Protein AF-A0A2W0BSL2-F1 (afdb_monomer)

Structure (mmCIF, N/CA/C/O backbone):
data_AF-A0A2W0BSL2-F1
#
_entry.id   AF-A0A2W0BSL2-F1
#
loop_
_atom_site.group_PDB
_atom_site.id
_atom_site.type_symbol
_atom_site.label_atom_id
_atom_site.label_alt_id
_atom_site.label_comp_id
_atom_site.label_asym_id
_atom_site.label_entity_id
_atom_site.label_seq_id
_atom_site.pdbx_PDB_ins_code
_atom_site.Cartn_x
_atom_site.Cartn_y
_atom_site.Cartn_z
_atom_site.occupancy
_atom_site.B_iso_or_equiv
_atom_site.auth_seq_id
_atom_site.auth_comp_id
_atom_site.auth_asym_id
_atom_site.auth_atom_id
_atom_site.pdbx_PDB_model_num
ATOM 1 N N . MET A 1 1 ? 33.751 5.541 -31.356 1.00 38.94 1 MET A N 1
ATOM 2 C CA . MET A 1 1 ? 33.040 6.784 -30.987 1.00 38.94 1 MET A CA 1
ATOM 3 C C . MET A 1 1 ? 31.557 6.510 -31.162 1.00 38.94 1 MET A C 1
ATOM 5 O O . MET A 1 1 ? 31.124 6.337 -32.291 1.00 38.94 1 MET A O 1
ATOM 9 N N . ILE A 1 2 ? 30.817 6.327 -30.067 1.00 48.94 2 ILE A N 1
ATOM 10 C CA . ILE A 1 2 ? 29.362 6.112 -30.107 1.00 48.94 2 ILE A CA 1
ATOM 11 C C . ILE A 1 2 ? 28.726 7.493 -30.286 1.00 48.94 2 ILE A C 1
ATOM 13 O O . ILE A 1 2 ? 28.966 8.384 -29.474 1.00 48.94 2 ILE A O 1
ATOM 17 N N . SER A 1 3 ? 27.992 7.695 -31.380 1.00 45.09 3 SER A N 1
ATOM 18 C CA . SER A 1 3 ? 27.318 8.959 -31.683 1.00 45.09 3 SER A CA 1
ATOM 19 C C . SER A 1 3 ? 26.314 9.316 -30.583 1.00 45.09 3 SER A C 1
ATOM 21 O O . SER A 1 3 ? 25.422 8.528 -30.271 1.00 45.09 3 SER A O 1
ATOM 23 N N . ALA A 1 4 ? 26.432 10.527 -30.034 1.00 58.84 4 ALA A N 1
ATOM 24 C CA . ALA A 1 4 ? 25.636 11.056 -28.920 1.00 58.84 4 ALA A CA 1
ATOM 25 C C . ALA A 1 4 ? 24.140 11.314 -29.234 1.00 58.84 4 ALA A C 1
ATOM 27 O O . ALA A 1 4 ? 23.460 11.961 -28.449 1.00 58.84 4 ALA A O 1
ATOM 28 N N . ASN A 1 5 ? 23.624 10.800 -30.359 1.00 55.09 5 ASN A N 1
ATOM 29 C CA . ASN A 1 5 ? 22.270 11.053 -30.871 1.00 55.09 5 ASN A CA 1
ATOM 30 C C . ASN A 1 5 ? 21.460 9.776 -31.166 1.00 55.09 5 ASN A C 1
ATOM 32 O O . ASN A 1 5 ? 20.438 9.842 -31.850 1.00 55.09 5 ASN A O 1
ATOM 36 N N . THR A 1 6 ? 21.875 8.605 -30.673 1.00 54.50 6 THR A N 1
ATOM 37 C CA . THR A 1 6 ? 21.014 7.416 -30.751 1.00 54.50 6 THR A CA 1
ATOM 38 C C . THR A 1 6 ? 19.887 7.596 -29.738 1.00 54.50 6 THR A C 1
ATOM 40 O O . THR A 1 6 ? 20.088 7.370 -28.546 1.00 54.50 6 THR A O 1
ATOM 43 N N . ALA A 1 7 ? 18.722 8.069 -30.190 1.00 52.00 7 ALA A N 1
ATOM 44 C CA . ALA A 1 7 ? 17.520 8.071 -29.371 1.00 52.00 7 ALA A CA 1
ATOM 45 C C . ALA A 1 7 ? 17.332 6.651 -28.827 1.00 52.00 7 ALA A C 1
ATOM 47 O O . ALA A 1 7 ? 17.185 5.702 -29.597 1.00 52.00 7 ALA A O 1
ATOM 48 N N . LEU A 1 8 ? 17.404 6.497 -27.505 1.00 51.41 8 LEU A N 1
ATOM 49 C CA . LEU A 1 8 ? 17.066 5.254 -26.827 1.00 51.41 8 LEU A CA 1
ATOM 50 C C . LEU A 1 8 ? 15.561 5.049 -27.026 1.00 51.41 8 LEU A C 1
ATOM 52 O O . LEU A 1 8 ? 14.756 5.495 -26.212 1.00 51.41 8 LEU A O 1
ATOM 56 N N . THR A 1 9 ? 15.161 4.458 -28.152 1.00 49.94 9 THR A N 1
ATOM 57 C CA . THR A 1 9 ? 13.770 4.088 -28.413 1.00 49.94 9 THR A CA 1
ATOM 58 C C . THR A 1 9 ? 13.408 2.943 -27.478 1.00 49.94 9 THR A C 1
ATOM 60 O O . THR A 1 9 ? 13.556 1.773 -27.825 1.00 49.94 9 THR A O 1
ATOM 63 N N . GLY A 1 10 ? 12.985 3.290 -26.262 1.00 57.34 10 GLY A N 1
ATOM 64 C CA . GLY A 1 10 ? 12.350 2.362 -25.340 1.00 57.34 10 GLY A CA 1
ATOM 65 C C . GLY A 1 10 ? 11.053 1.872 -25.971 1.00 57.34 10 GLY A C 1
ATOM 66 O O . GLY A 1 10 ? 10.141 2.659 -26.220 1.00 57.34 10 GLY A O 1
ATOM 67 N N . SER A 1 11 ? 10.992 0.582 -26.282 1.00 60.03 11 SER A N 1
ATOM 68 C CA . SER A 1 11 ? 9.757 -0.081 -26.690 1.00 60.03 11 SER A CA 1
ATOM 69 C C . SER A 1 11 ? 9.062 -0.604 -25.437 1.00 60.03 11 SER A C 1
ATOM 71 O O . SER A 1 11 ? 9.691 -1.237 -24.590 1.00 60.03 11 SER A O 1
ATOM 73 N N . TYR A 1 12 ? 7.771 -0.300 -25.309 1.00 61.47 12 TYR A N 1
ATOM 74 C CA . TYR A 1 12 ? 6.919 -0.889 -24.284 1.00 61.47 12 TYR A CA 1
ATOM 75 C C . TYR A 1 12 ? 6.277 -2.143 -24.858 1.00 61.47 12 TYR A C 1
ATOM 77 O O . TYR A 1 12 ? 5.487 -2.072 -25.801 1.00 61.47 12 TYR A O 1
ATOM 85 N N . GLU A 1 13 ? 6.588 -3.291 -24.272 1.00 70.19 13 GLU A N 1
ATOM 86 C CA . GLU A 1 13 ? 5.863 -4.522 -24.558 1.00 70.19 13 GLU A CA 1
ATOM 87 C C . GLU A 1 13 ? 4.496 -4.445 -23.868 1.00 70.19 13 GLU A C 1
ATOM 89 O O . GLU A 1 13 ? 4.379 -4.620 -22.653 1.00 70.19 13 GLU A O 1
ATOM 94 N N . LEU A 1 14 ? 3.443 -4.170 -24.645 1.00 73.44 14 LEU A N 1
ATOM 95 C CA . LEU A 1 14 ? 2.065 -4.034 -24.148 1.00 73.44 14 LEU A CA 1
ATOM 96 C C . LEU A 1 14 ? 1.600 -5.255 -23.332 1.00 73.44 14 LEU A C 1
ATOM 98 O O . LEU A 1 14 ? 0.732 -5.122 -22.471 1.00 73.44 14 LEU A O 1
ATOM 102 N N . GLY A 1 15 ? 2.191 -6.432 -23.569 1.00 75.88 15 GLY A N 1
ATOM 103 C CA . GLY A 1 15 ? 1.919 -7.650 -22.805 1.00 75.88 15 GLY A CA 1
ATOM 104 C C . GLY A 1 15 ? 2.332 -7.572 -21.330 1.00 75.88 15 GLY A C 1
ATOM 105 O O . GLY A 1 15 ? 1.587 -8.048 -20.476 1.00 75.88 15 GLY A O 1
ATOM 106 N N . GLU A 1 16 ? 3.466 -6.939 -21.012 1.00 69.94 16 GLU A N 1
ATOM 107 C CA . GLU A 1 16 ? 3.901 -6.748 -19.617 1.00 69.94 16 GLU A CA 1
ATOM 108 C C . GLU A 1 16 ? 3.033 -5.706 -18.906 1.00 69.94 16 GLU A C 1
ATOM 110 O O . GLU A 1 16 ? 2.642 -5.883 -17.755 1.00 69.94 16 GLU A O 1
ATOM 115 N N . VAL A 1 17 ? 2.641 -4.652 -19.628 1.00 74.94 17 VAL A N 1
ATOM 116 C CA . VAL A 1 17 ? 1.720 -3.632 -19.109 1.00 74.94 17 VAL A CA 1
ATOM 117 C C . VAL A 1 17 ? 0.347 -4.239 -18.802 1.00 74.94 17 VAL A C 1
ATOM 119 O O . VAL A 1 17 ? -0.248 -3.946 -17.770 1.00 74.94 17 VAL A O 1
ATOM 122 N N . ALA A 1 18 ? -0.164 -5.120 -19.665 1.00 78.44 18 ALA A N 1
ATOM 123 C CA . ALA A 1 18 ? -1.446 -5.780 -19.436 1.00 78.44 18 ALA A CA 1
ATOM 124 C C . ALA A 1 18 ? -1.431 -6.682 -18.187 1.00 78.44 18 ALA A C 1
ATOM 126 O O . ALA A 1 18 ? -2.413 -6.705 -17.441 1.00 78.44 18 ALA A O 1
ATOM 127 N N . ARG A 1 19 ? -0.322 -7.397 -17.933 1.00 78.00 19 ARG A N 1
ATOM 128 C CA . ARG A 1 19 ? -0.146 -8.208 -16.716 1.00 78.00 19 ARG A CA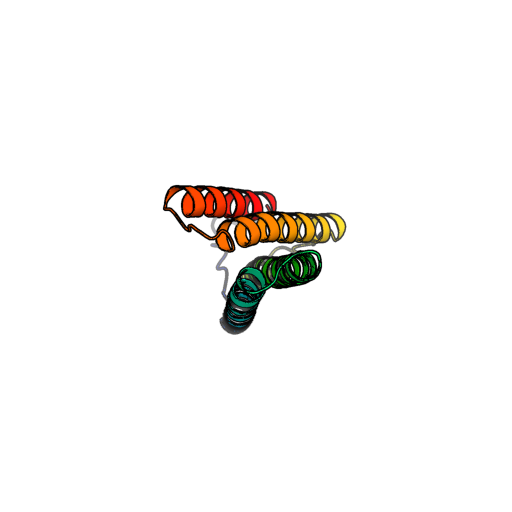 1
ATOM 129 C C . ARG A 1 19 ? -0.154 -7.350 -15.454 1.00 78.00 19 ARG A C 1
ATOM 131 O O . ARG A 1 19 ? -0.921 -7.657 -14.539 1.00 78.00 19 ARG A O 1
ATOM 138 N N . SER A 1 20 ? 0.583 -6.240 -15.449 1.00 79.50 20 SER A N 1
ATOM 139 C CA . SER A 1 20 ? 0.647 -5.356 -14.281 1.00 79.50 20 SER A CA 1
ATOM 140 C C . SER A 1 20 ? -0.707 -4.710 -13.972 1.00 79.50 20 SER A C 1
ATOM 142 O O . SER A 1 20 ? -1.105 -4.630 -12.808 1.00 79.50 20 SER A O 1
ATOM 144 N N . VAL A 1 21 ? -1.477 -4.339 -15.003 1.00 79.31 21 VAL A N 1
ATOM 145 C CA . VAL A 1 21 ? -2.853 -3.839 -14.850 1.00 79.31 21 VAL A CA 1
ATOM 146 C C . VAL A 1 21 ? -3.759 -4.902 -14.230 1.00 79.31 21 VAL A C 1
ATOM 148 O O . VAL A 1 21 ? -4.537 -4.598 -13.325 1.00 79.31 21 VAL A O 1
ATOM 151 N N . LEU A 1 22 ? -3.653 -6.157 -14.669 1.00 83.12 22 LEU A N 1
ATOM 152 C CA . LEU A 1 22 ? -4.473 -7.247 -14.140 1.00 83.12 22 LEU A CA 1
ATOM 153 C C . LEU A 1 22 ? -4.146 -7.527 -12.666 1.00 83.12 22 LEU A C 1
ATOM 155 O O . LEU A 1 22 ? -5.059 -7.651 -11.846 1.00 83.12 22 LEU A O 1
ATOM 159 N N . ILE A 1 23 ? -2.860 -7.532 -12.306 1.00 81.00 23 ILE A N 1
ATOM 160 C CA . ILE A 1 23 ? -2.405 -7.645 -10.913 1.00 81.00 23 ILE A CA 1
ATOM 161 C C . ILE A 1 23 ? -2.921 -6.469 -10.079 1.00 81.00 23 ILE A C 1
ATOM 163 O O . ILE A 1 23 ? -3.439 -6.684 -8.983 1.00 81.00 23 ILE A O 1
ATOM 167 N N . ALA A 1 24 ? -2.850 -5.241 -10.597 1.00 79.38 24 ALA A N 1
ATOM 168 C CA . ALA A 1 24 ? -3.336 -4.052 -9.903 1.00 79.38 24 ALA A CA 1
ATOM 169 C C . ALA A 1 24 ? -4.846 -4.115 -9.624 1.00 79.38 24 ALA A C 1
ATOM 171 O O . ALA A 1 24 ? -5.281 -3.756 -8.527 1.00 79.38 24 ALA A O 1
ATOM 172 N N . ILE A 1 25 ? -5.645 -4.610 -10.575 1.00 82.69 25 ILE A N 1
ATOM 173 C CA . ILE A 1 25 ? -7.091 -4.804 -10.398 1.00 82.69 25 ILE A CA 1
ATOM 174 C C . ILE A 1 25 ? -7.359 -5.826 -9.290 1.00 82.69 25 ILE A C 1
ATOM 176 O O . ILE A 1 25 ? -8.136 -5.548 -8.375 1.00 82.69 25 ILE A O 1
ATOM 180 N N . VAL A 1 26 ? -6.697 -6.986 -9.337 1.00 82.69 26 VAL A N 1
ATOM 181 C CA . VAL A 1 26 ? -6.875 -8.052 -8.337 1.00 82.69 26 VAL A CA 1
ATOM 182 C C . VAL A 1 26 ? -6.440 -7.580 -6.949 1.00 82.69 26 VAL A C 1
ATOM 184 O O . VAL A 1 26 ? -7.166 -7.783 -5.976 1.00 82.69 26 VAL A O 1
ATOM 187 N N . ALA A 1 27 ? -5.298 -6.899 -6.852 1.00 79.19 27 ALA A N 1
ATOM 188 C CA . ALA A 1 27 ? -4.798 -6.345 -5.599 1.00 79.19 27 ALA A CA 1
ATOM 189 C C . ALA A 1 27 ? -5.737 -5.272 -5.028 1.00 79.19 27 ALA A C 1
ATOM 191 O O . ALA A 1 27 ? -6.037 -5.296 -3.835 1.00 79.19 27 ALA A O 1
ATOM 192 N N . SER A 1 28 ? -6.252 -4.372 -5.872 1.00 80.31 28 SER A N 1
ATOM 193 C CA . SER A 1 28 ? -7.203 -3.333 -5.454 1.00 80.31 28 SER A CA 1
ATOM 194 C C . SER A 1 28 ? -8.519 -3.939 -4.972 1.00 80.31 28 SER A C 1
ATOM 196 O O . SER A 1 28 ? -9.048 -3.528 -3.940 1.00 80.31 28 SER A O 1
ATOM 198 N N . TYR A 1 29 ? -9.027 -4.954 -5.677 1.00 81.50 29 TYR A N 1
ATOM 199 C CA . TYR A 1 29 ? -10.223 -5.682 -5.265 1.00 81.50 29 TYR A CA 1
ATOM 200 C C . TYR A 1 29 ? -10.020 -6.371 -3.912 1.00 81.50 29 TYR A C 1
ATOM 202 O O . TYR A 1 29 ? -10.835 -6.197 -3.006 1.00 81.50 29 TYR A O 1
ATOM 210 N N . ALA A 1 30 ? -8.905 -7.090 -3.744 1.00 77.62 30 ALA A N 1
ATOM 211 C CA . ALA A 1 30 ? -8.564 -7.740 -2.484 1.00 77.62 30 ALA A CA 1
ATOM 212 C C . ALA A 1 30 ? -8.456 -6.723 -1.338 1.00 77.62 30 ALA A C 1
ATOM 214 O O . ALA A 1 30 ? -9.035 -6.934 -0.276 1.00 77.62 30 ALA A O 1
ATOM 215 N N . ALA A 1 31 ? -7.777 -5.592 -1.556 1.00 75.88 31 ALA A N 1
ATOM 216 C CA . ALA A 1 31 ? -7.630 -4.537 -0.556 1.00 75.88 31 ALA A CA 1
ATOM 217 C C . ALA A 1 31 ? -8.982 -3.932 -0.133 1.00 75.88 31 ALA A C 1
ATOM 219 O O . ALA A 1 31 ? -9.219 -3.724 1.061 1.00 75.88 31 ALA A O 1
ATOM 220 N N . LEU A 1 32 ? -9.888 -3.686 -1.084 1.00 77.81 32 LEU A N 1
ATOM 221 C CA . LEU A 1 32 ? -11.230 -3.168 -0.801 1.00 77.81 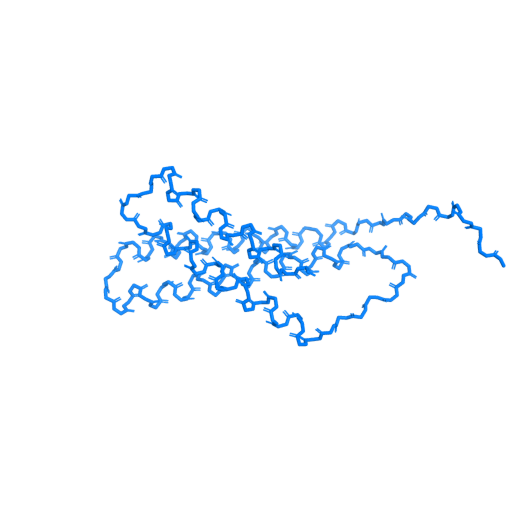32 LEU A CA 1
ATOM 222 C C . LEU A 1 32 ? -12.101 -4.191 -0.053 1.00 77.81 32 LEU A C 1
ATOM 224 O O . LEU A 1 32 ? -12.733 -3.823 0.940 1.00 77.81 32 LEU A O 1
ATOM 228 N N . ASP A 1 33 ? -12.088 -5.467 -0.457 1.00 79.69 33 ASP A N 1
ATOM 229 C CA . ASP A 1 33 ? -12.804 -6.546 0.249 1.00 79.69 33 ASP A CA 1
ATOM 230 C C . ASP A 1 33 ? -12.300 -6.692 1.693 1.00 79.69 33 ASP A C 1
ATOM 232 O O . ASP A 1 33 ? -13.076 -6.702 2.653 1.00 79.69 33 ASP A O 1
ATOM 236 N N . LEU A 1 34 ? -10.977 -6.705 1.867 1.00 76.81 34 LEU A N 1
ATOM 237 C CA . LEU A 1 34 ? -10.325 -6.764 3.172 1.00 76.81 34 LEU A CA 1
ATOM 238 C C . LEU A 1 34 ? -10.665 -5.549 4.038 1.00 76.81 34 LEU A C 1
ATOM 240 O O . LEU A 1 34 ? -10.947 -5.719 5.222 1.00 76.81 34 LEU A O 1
ATOM 244 N N . THR A 1 35 ? -10.726 -4.343 3.469 1.00 76.00 35 THR A N 1
ATOM 245 C CA . THR A 1 35 ? -11.151 -3.133 4.196 1.00 76.00 35 THR A CA 1
ATOM 246 C C . THR A 1 35 ? -12.570 -3.282 4.748 1.00 76.00 35 THR A C 1
ATOM 248 O O . THR A 1 35 ? -12.815 -2.947 5.909 1.00 76.00 35 THR A O 1
ATOM 251 N N . GLY A 1 36 ? -13.496 -3.838 3.960 1.00 75.50 36 GLY A N 1
ATOM 252 C CA . GLY A 1 36 ? -14.862 -4.133 4.404 1.00 75.50 36 GLY A CA 1
ATOM 253 C C . GLY A 1 36 ? -14.912 -5.143 5.557 1.00 75.50 36 GLY A C 1
ATOM 254 O O . GLY A 1 36 ? -15.672 -4.980 6.511 1.00 75.50 36 GLY A O 1
ATOM 255 N N . ARG A 1 37 ? -14.043 -6.159 5.535 1.00 78.50 37 ARG A N 1
ATOM 256 C CA . ARG A 1 37 ? -13.933 -7.138 6.633 1.00 78.50 37 ARG A CA 1
ATOM 257 C C . ARG A 1 37 ? -13.290 -6.547 7.887 1.00 78.50 37 ARG A C 1
ATOM 259 O O . ARG A 1 37 ? -13.702 -6.875 8.999 1.00 78.50 37 ARG A O 1
ATOM 266 N N . VAL A 1 38 ? -12.314 -5.652 7.730 1.00 80.19 38 VAL A N 1
ATOM 267 C CA . VAL A 1 38 ? -11.671 -4.934 8.842 1.00 80.19 38 VAL A CA 1
ATOM 268 C C . VAL A 1 38 ? -12.668 -4.039 9.575 1.00 80.19 38 VAL A C 1
ATOM 270 O O . VAL A 1 38 ? -12.624 -3.973 10.803 1.00 80.19 38 VAL A O 1
ATOM 273 N N . THR A 1 39 ? -13.552 -3.341 8.858 1.00 77.38 39 THR A N 1
ATOM 274 C CA . THR A 1 39 ? -14.538 -2.441 9.480 1.00 77.38 39 THR A CA 1
ATOM 275 C C . THR A 1 39 ? -15.639 -3.201 10.223 1.00 77.38 39 THR A C 1
ATOM 277 O O . THR A 1 39 ? -16.139 -2.700 11.232 1.00 77.38 39 THR A O 1
ATOM 280 N N . ALA A 1 40 ? -15.972 -4.418 9.778 1.00 79.50 40 ALA A N 1
ATOM 281 C CA . ALA A 1 40 ? -16.942 -5.301 10.427 1.00 79.50 40 ALA A CA 1
ATOM 282 C C . ALA A 1 40 ? -16.371 -6.088 11.627 1.00 79.50 40 ALA A C 1
ATOM 284 O O . ALA A 1 40 ? -17.121 -6.485 12.520 1.00 79.50 40 ALA A O 1
ATOM 285 N N . ALA A 1 41 ? -15.057 -6.325 11.670 1.00 82.81 41 ALA A N 1
ATOM 286 C CA . ALA A 1 41 ? -14.403 -7.104 12.720 1.00 82.81 41 ALA A CA 1
ATOM 287 C C . ALA A 1 41 ? -13.965 -6.257 13.931 1.00 82.81 41 ALA A C 1
ATOM 289 O O . AL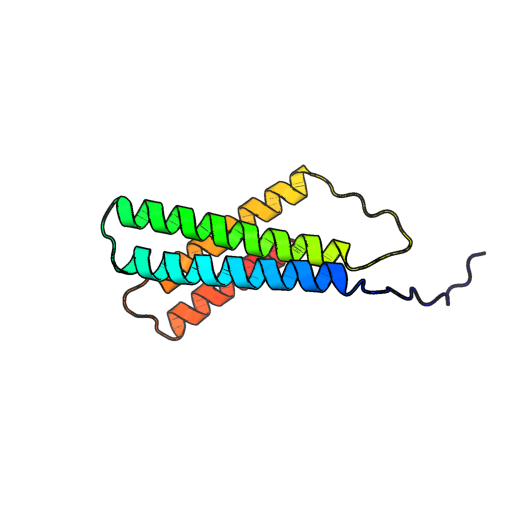A A 1 41 ? -13.649 -5.072 13.829 1.00 82.81 41 ALA A O 1
ATOM 290 N N . SER A 1 42 ? -13.858 -6.893 15.101 1.00 79.88 42 SER A N 1
ATOM 291 C CA . SER A 1 42 ? -13.349 -6.282 16.335 1.00 79.88 42 SER A CA 1
ATOM 292 C C . SER A 1 42 ? -12.193 -7.092 16.945 1.00 79.88 42 SER A C 1
ATOM 294 O O . SER A 1 42 ? -11.985 -8.268 16.635 1.00 79.88 42 SER A O 1
ATOM 296 N N . GLY A 1 43 ? -11.376 -6.443 17.783 1.00 84.00 43 GLY A N 1
ATOM 297 C CA . GLY A 1 43 ? -10.281 -7.091 18.515 1.00 84.00 43 GLY A CA 1
ATOM 298 C C . GLY A 1 43 ? -9.190 -7.708 17.624 1.00 84.00 43 GLY A C 1
ATOM 299 O O . GLY A 1 43 ? -8.721 -7.090 16.670 1.00 84.00 43 GLY A O 1
ATOM 300 N N . ARG A 1 44 ? -8.764 -8.938 17.949 1.00 83.00 44 ARG A N 1
ATOM 301 C CA . ARG A 1 44 ? -7.654 -9.644 17.268 1.00 83.00 44 ARG A CA 1
ATOM 302 C C . ARG A 1 44 ? -7.977 -10.010 15.817 1.00 83.00 44 ARG A C 1
ATOM 304 O O . ARG A 1 44 ? -7.077 -10.029 14.985 1.00 83.00 44 ARG A O 1
ATOM 311 N N . VAL A 1 45 ? -9.251 -10.248 15.506 1.00 83.75 45 VAL A N 1
ATOM 312 C CA . VAL A 1 45 ? -9.709 -10.576 14.145 1.00 83.75 45 VAL A CA 1
ATOM 313 C C . VAL A 1 45 ? -9.569 -9.362 13.228 1.00 83.75 45 VAL A C 1
ATOM 315 O O . VAL A 1 45 ? -9.110 -9.497 12.098 1.00 83.75 45 VAL A O 1
ATOM 318 N N . ARG A 1 46 ? -9.856 -8.156 13.738 1.00 82.00 46 ARG A N 1
ATOM 319 C CA . ARG A 1 46 ? -9.600 -6.901 13.014 1.00 82.00 46 ARG A CA 1
ATOM 320 C C . ARG A 1 46 ? -8.123 -6.747 12.657 1.00 82.00 46 ARG A C 1
ATOM 322 O O . ARG A 1 46 ? -7.807 -6.360 11.538 1.00 82.00 46 ARG A O 1
ATOM 329 N N . LEU A 1 47 ? -7.231 -7.066 13.598 1.00 82.50 47 LEU A N 1
ATOM 330 C CA . LEU A 1 47 ? -5.789 -6.985 13.370 1.00 82.50 47 LEU A CA 1
ATOM 331 C C . LEU A 1 47 ? -5.325 -8.003 12.319 1.00 82.50 47 LEU A C 1
ATOM 333 O O . LEU A 1 47 ? -4.539 -7.651 11.450 1.00 82.50 47 LEU A O 1
ATOM 337 N N . ALA A 1 48 ? -5.856 -9.229 12.346 1.00 85.44 48 ALA A N 1
ATOM 338 C CA . ALA A 1 48 ? -5.547 -10.246 11.341 1.00 85.44 48 ALA A CA 1
ATOM 339 C C . ALA A 1 48 ? -5.978 -9.818 9.927 1.00 85.44 48 ALA A C 1
ATOM 341 O O . ALA A 1 48 ? -5.194 -9.938 8.987 1.00 85.44 48 ALA A O 1
ATOM 342 N N . TRP A 1 49 ? -7.184 -9.258 9.779 1.00 84.31 49 TRP A N 1
ATOM 343 C CA . TRP A 1 49 ? -7.653 -8.733 8.493 1.00 84.31 49 TRP A CA 1
ATOM 344 C C . TRP A 1 49 ? -6.847 -7.517 8.023 1.00 84.31 49 TRP A C 1
ATOM 346 O O . TRP A 1 49 ? -6.549 -7.415 6.836 1.00 84.31 49 TRP A O 1
ATOM 356 N N . LEU A 1 50 ? -6.439 -6.631 8.942 1.00 84.62 50 LEU A N 1
ATOM 357 C CA . LEU A 1 50 ? -5.565 -5.497 8.626 1.00 84.62 50 LEU A CA 1
ATOM 358 C C . LEU A 1 50 ? -4.209 -5.967 8.108 1.00 84.62 50 LEU A C 1
ATOM 360 O O . LEU A 1 50 ? -3.769 -5.501 7.062 1.00 84.62 50 LEU A O 1
ATOM 364 N N . SER A 1 51 ? -3.569 -6.906 8.805 1.00 84.38 51 SER A N 1
ATOM 365 C CA . SER A 1 51 ? -2.282 -7.459 8.382 1.00 84.38 51 SER A CA 1
ATOM 366 C C . SER A 1 51 ? -2.395 -8.166 7.032 1.00 84.38 51 SER A C 1
ATOM 368 O O . SER A 1 51 ? -1.571 -7.932 6.154 1.00 84.38 51 SER A O 1
ATOM 370 N N . GLY A 1 52 ? -3.440 -8.977 6.831 1.00 84.75 52 GLY A N 1
ATOM 371 C CA . GLY A 1 52 ? -3.688 -9.645 5.551 1.00 84.75 52 GLY A CA 1
ATOM 372 C C . GLY A 1 52 ? -3.894 -8.658 4.399 1.00 84.75 52 GLY A C 1
ATOM 373 O O . GLY A 1 52 ? -3.306 -8.828 3.334 1.00 84.75 52 GLY A O 1
ATOM 374 N N . GLY A 1 53 ? -4.666 -7.592 4.626 1.00 85.00 53 GLY A N 1
ATOM 375 C CA . GLY A 1 53 ? -4.920 -6.567 3.614 1.00 85.00 53 GLY A CA 1
ATOM 376 C C . GLY A 1 53 ? -3.693 -5.715 3.306 1.00 85.00 53 GLY A C 1
ATOM 377 O O . GLY A 1 53 ? -3.427 -5.431 2.141 1.00 85.00 53 GLY A O 1
ATOM 378 N N . ALA A 1 54 ? -2.904 -5.367 4.325 1.00 87.00 54 ALA A N 1
ATOM 379 C CA . ALA A 1 54 ? -1.650 -4.638 4.164 1.00 87.00 54 ALA A CA 1
ATOM 380 C C . ALA A 1 54 ? -0.634 -5.426 3.329 1.00 87.00 54 ALA A C 1
ATOM 382 O O . ALA A 1 54 ? 0.003 -4.863 2.442 1.00 87.00 54 ALA A O 1
ATOM 383 N N . ILE A 1 55 ? -0.513 -6.733 3.585 1.00 87.00 55 ILE A N 1
ATOM 384 C CA . ILE A 1 55 ? 0.375 -7.625 2.833 1.00 87.00 55 ILE A CA 1
ATOM 385 C C . ILE A 1 55 ? -0.104 -7.755 1.386 1.00 87.00 55 ILE A C 1
ATOM 387 O O . ILE A 1 55 ? 0.690 -7.558 0.471 1.00 87.00 55 ILE A O 1
ATOM 391 N N . ALA A 1 56 ? -1.392 -8.036 1.163 1.00 85.50 56 ALA A N 1
ATOM 392 C CA . ALA A 1 56 ? -1.943 -8.180 -0.185 1.00 85.50 56 ALA A CA 1
ATOM 393 C C . ALA A 1 56 ? -1.771 -6.900 -1.021 1.00 85.50 56 ALA A C 1
ATOM 395 O O . ALA A 1 56 ? -1.315 -6.957 -2.162 1.00 85.50 56 ALA A O 1
ATOM 396 N N . MET A 1 57 ? -2.079 -5.740 -0.433 1.00 85.50 57 MET A N 1
ATOM 397 C CA . MET A 1 57 ? -1.932 -4.446 -1.098 1.00 85.50 57 MET A CA 1
ATOM 398 C C . MET A 1 57 ? -0.458 -4.096 -1.345 1.00 85.50 57 MET A C 1
ATOM 400 O O . MET A 1 57 ? -0.111 -3.684 -2.449 1.00 85.50 57 MET A O 1
ATOM 404 N N . GLY A 1 58 ? 0.421 -4.337 -0.367 1.00 85.31 58 GLY A N 1
ATOM 405 C CA . GLY A 1 58 ? 1.859 -4.102 -0.503 1.00 85.31 58 GLY A CA 1
ATOM 406 C C . GLY A 1 58 ? 2.504 -4.969 -1.583 1.00 85.31 58 GLY A C 1
ATOM 407 O O . GLY A 1 58 ? 3.279 -4.455 -2.385 1.00 85.31 58 GLY A O 1
ATOM 408 N N . ILE A 1 59 ? 2.134 -6.253 -1.665 1.00 86.38 59 ILE A N 1
ATOM 409 C CA . ILE A 1 59 ? 2.575 -7.156 -2.740 1.00 86.38 59 ILE A CA 1
ATOM 410 C C . ILE A 1 59 ? 2.080 -6.657 -4.100 1.00 86.38 59 ILE A C 1
ATOM 412 O O . ILE A 1 59 ? 2.848 -6.667 -5.054 1.00 86.38 59 ILE A O 1
ATOM 416 N N . GLY A 1 60 ? 0.831 -6.190 -4.199 1.00 84.25 60 GLY A N 1
ATOM 417 C CA . GLY A 1 60 ? 0.282 -5.647 -5.443 1.00 84.25 60 GLY A CA 1
ATOM 418 C C . GLY A 1 60 ? 1.008 -4.392 -5.933 1.00 84.25 60 GLY A C 1
ATOM 419 O O . GLY A 1 60 ? 1.366 -4.316 -7.106 1.00 84.25 60 GLY A O 1
ATOM 420 N N . ILE A 1 61 ? 1.269 -3.430 -5.037 1.00 85.00 61 ILE A N 1
ATOM 421 C CA . ILE A 1 61 ? 2.035 -2.210 -5.352 1.00 85.00 61 ILE A CA 1
ATOM 422 C C . ILE A 1 61 ? 3.459 -2.576 -5.772 1.00 85.00 61 ILE A C 1
ATOM 424 O O . ILE A 1 61 ? 3.950 -2.081 -6.783 1.00 85.00 61 ILE A O 1
ATOM 428 N N . TRP A 1 62 ? 4.104 -3.474 -5.024 1.00 87.62 62 TRP A N 1
ATOM 429 C CA . TRP A 1 62 ? 5.445 -3.955 -5.333 1.00 87.62 62 TRP A CA 1
ATOM 430 C C . TRP A 1 62 ? 5.505 -4.646 -6.701 1.00 87.62 62 TRP A C 1
ATOM 432 O O . TRP A 1 62 ? 6.319 -4.266 -7.538 1.00 87.62 62 TRP A O 1
ATOM 442 N N . ALA A 1 63 ? 4.598 -5.585 -6.978 1.00 81.38 63 ALA A N 1
ATOM 443 C CA . ALA A 1 63 ? 4.534 -6.283 -8.258 1.00 81.38 63 ALA A CA 1
ATOM 444 C C . ALA A 1 63 ? 4.297 -5.314 -9.426 1.00 81.38 63 ALA A C 1
ATOM 446 O O . ALA A 1 63 ? 5.044 -5.351 -10.398 1.00 81.38 63 ALA A O 1
ATOM 447 N N . MET A 1 64 ? 3.335 -4.390 -9.305 1.00 83.75 64 MET A N 1
ATOM 448 C CA . MET A 1 64 ? 3.077 -3.364 -10.324 1.00 83.75 64 MET A CA 1
ATOM 449 C C . MET A 1 64 ? 4.320 -2.504 -10.594 1.00 83.75 64 MET A C 1
ATOM 451 O O . MET A 1 64 ? 4.636 -2.217 -11.747 1.00 83.75 64 MET A O 1
ATOM 455 N N . HIS A 1 65 ? 5.032 -2.102 -9.541 1.00 81.25 65 HIS A N 1
ATOM 456 C CA . HIS A 1 65 ? 6.211 -1.252 -9.650 1.00 81.25 65 HIS A CA 1
ATOM 457 C C . HIS A 1 65 ? 7.369 -1.956 -10.369 1.00 81.25 65 HIS A C 1
ATOM 459 O O . HIS A 1 65 ? 7.953 -1.400 -11.299 1.00 81.25 65 HIS A O 1
ATOM 465 N N . PHE A 1 66 ? 7.681 -3.196 -9.980 1.00 76.56 66 PHE A N 1
ATOM 466 C CA . PHE A 1 66 ? 8.766 -3.961 -10.596 1.00 76.56 66 PHE A CA 1
ATOM 467 C C . PHE A 1 66 ? 8.409 -4.451 -12.001 1.00 76.56 66 PHE A C 1
ATOM 469 O O . PHE A 1 66 ? 9.229 -4.298 -12.902 1.00 76.56 66 PHE A O 1
ATOM 476 N N . GLU A 1 67 ? 7.194 -4.953 -12.238 1.00 75.25 67 GLU A N 1
ATOM 477 C CA . GLU A 1 67 ? 6.751 -5.303 -13.596 1.00 75.25 67 GLU A CA 1
ATOM 478 C C . GLU A 1 67 ? 6.737 -4.080 -14.521 1.00 75.25 67 GLU A C 1
ATOM 480 O O . GLU A 1 67 ? 7.146 -4.177 -15.677 1.00 75.25 67 GLU A O 1
ATOM 485 N N . GLY A 1 68 ? 6.353 -2.905 -14.009 1.00 70.62 68 GLY A N 1
ATOM 486 C CA . GLY A 1 68 ? 6.433 -1.643 -14.743 1.00 70.62 68 GLY A CA 1
ATOM 487 C C . GLY A 1 68 ? 7.866 -1.267 -15.132 1.00 70.62 68 GLY A C 1
ATOM 488 O O . GLY A 1 68 ? 8.097 -0.832 -16.260 1.00 70.62 68 GLY A O 1
ATOM 489 N N . MET A 1 69 ? 8.841 -1.494 -14.244 1.00 73.94 69 MET A N 1
ATOM 490 C CA . MET A 1 69 ? 10.259 -1.300 -14.568 1.00 73.94 69 MET A CA 1
ATOM 491 C C . MET A 1 69 ? 10.779 -2.324 -15.587 1.00 73.94 69 MET A C 1
ATOM 493 O O . MET A 1 69 ? 11.587 -1.959 -16.438 1.00 73.94 69 MET A O 1
ATOM 497 N N . LEU A 1 70 ? 10.303 -3.575 -15.547 1.00 69.81 70 LEU A N 1
ATOM 498 C CA . LEU A 1 70 ? 10.662 -4.607 -16.531 1.00 69.81 70 LEU A CA 1
ATOM 499 C C . LEU A 1 70 ? 10.054 -4.345 -17.918 1.00 69.81 70 LEU A C 1
ATOM 501 O O . LEU A 1 70 ? 10.638 -4.744 -18.927 1.00 69.81 70 LEU A O 1
ATOM 505 N N . ALA A 1 71 ? 8.901 -3.672 -17.985 1.00 62.53 71 ALA A N 1
ATOM 506 C CA . ALA A 1 71 ? 8.251 -3.318 -19.245 1.00 62.53 71 ALA A CA 1
ATOM 507 C C . ALA A 1 71 ? 9.073 -2.318 -20.082 1.00 62.53 71 ALA A C 1
ATOM 509 O O . ALA A 1 71 ? 8.902 -2.251 -21.301 1.00 62.53 71 ALA A O 1
ATOM 510 N N . LEU A 1 72 ? 9.977 -1.560 -19.449 1.00 61.78 72 LEU A N 1
ATOM 511 C CA . LEU A 1 72 ? 10.875 -0.630 -20.122 1.00 61.78 72 LEU A CA 1
ATOM 512 C C . LEU A 1 72 ? 12.147 -1.354 -20.587 1.00 61.78 72 LEU A C 1
ATOM 514 O O . LEU A 1 72 ? 13.082 -1.575 -19.816 1.00 61.78 72 LEU A O 1
ATOM 518 N N . ARG A 1 73 ? 12.229 -1.681 -21.881 1.00 59.75 73 ARG A N 1
ATOM 519 C CA . AR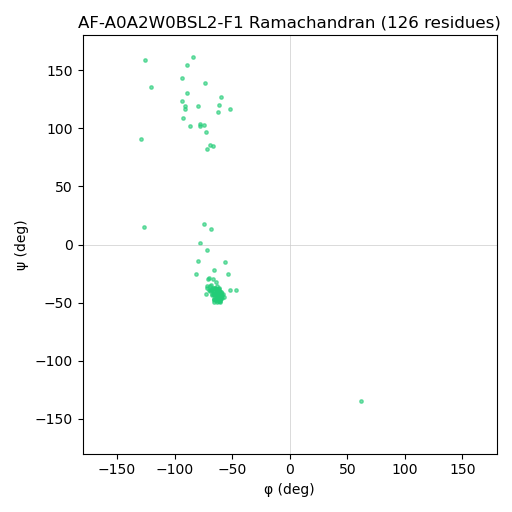G A 1 73 ? 13.458 -2.247 -22.454 1.00 59.75 73 ARG A CA 1
ATOM 520 C C . ARG A 1 73 ? 14.506 -1.163 -22.700 1.00 59.75 73 ARG A C 1
ATOM 522 O O . ARG A 1 73 ? 14.433 -0.417 -23.674 1.00 59.75 73 ARG A O 1
ATOM 529 N N . LEU A 1 74 ? 15.508 -1.114 -21.827 1.00 60.03 74 LEU A N 1
ATOM 530 C CA . LEU A 1 74 ? 16.731 -0.334 -22.014 1.00 60.03 74 LEU A CA 1
ATOM 531 C C . LEU A 1 74 ? 17.820 -1.220 -22.654 1.00 60.03 74 LEU A C 1
ATOM 533 O O . LEU A 1 74 ? 17.928 -2.394 -22.305 1.00 60.03 74 LEU A O 1
ATOM 537 N N . PRO A 1 75 ? 18.671 -0.691 -23.552 1.00 56.94 75 PRO A N 1
ATOM 538 C CA . PRO A 1 75 ? 19.784 -1.437 -24.153 1.00 56.94 75 PRO A CA 1
ATOM 539 C C . PRO A 1 75 ? 20.973 -1.654 -23.194 1.00 56.94 75 PRO A C 1
ATOM 541 O O . PRO A 1 75 ? 22.079 -1.959 -23.635 1.00 56.94 75 PRO A O 1
ATOM 544 N N . VAL A 1 76 ? 20.759 -1.491 -21.885 1.00 60.50 76 VAL A N 1
ATOM 545 C CA . VAL A 1 76 ? 21.751 -1.677 -20.820 1.00 60.50 76 VAL A CA 1
ATOM 546 C C . VAL A 1 76 ? 21.229 -2.770 -19.880 1.00 60.50 76 VAL A C 1
ATOM 548 O O . VAL A 1 76 ? 20.043 -2.735 -19.544 1.00 60.50 76 VAL A O 1
ATOM 551 N N . PRO A 1 77 ? 22.060 -3.740 -19.451 1.00 60.00 77 PRO A N 1
ATOM 552 C CA . PRO A 1 77 ? 21.646 -4.741 -18.473 1.00 60.00 77 PRO A CA 1
ATOM 553 C C . PRO A 1 77 ? 21.264 -4.067 -17.148 1.00 60.00 77 PRO A C 1
ATOM 555 O O . PRO A 1 77 ? 22.076 -3.380 -16.532 1.00 60.00 77 PRO A O 1
ATOM 558 N N . VAL A 1 78 ? 20.011 -4.254 -16.728 1.00 64.69 78 VAL A N 1
ATOM 559 C CA . VAL A 1 78 ? 19.500 -3.801 -15.428 1.00 64.69 78 VAL A CA 1
ATOM 560 C C . VAL A 1 78 ? 19.656 -4.953 -14.442 1.00 64.69 78 VAL A C 1
ATOM 562 O O . VAL A 1 78 ? 18.958 -5.961 -14.540 1.00 64.69 78 VAL A O 1
ATOM 565 N N . GLU A 1 79 ? 20.590 -4.820 -13.504 1.00 72.00 79 GLU A N 1
ATOM 566 C CA . GLU A 1 79 ? 20.780 -5.785 -12.422 1.00 72.00 79 GLU A CA 1
ATOM 567 C C . GLU A 1 79 ? 19.998 -5.346 -11.182 1.00 72.00 79 GLU A C 1
ATOM 569 O O . GLU A 1 79 ? 20.182 -4.245 -10.662 1.00 72.00 79 GLU A O 1
ATOM 574 N N . TYR A 1 80 ? 19.119 -6.219 -10.690 1.00 70.88 80 TYR A N 1
ATOM 575 C CA . TYR A 1 80 ? 18.360 -5.969 -9.470 1.00 70.88 80 TYR A CA 1
ATOM 576 C C . TYR A 1 80 ? 19.108 -6.515 -8.257 1.00 70.88 80 TYR A C 1
ATOM 578 O O . TYR A 1 80 ? 19.327 -7.720 -8.123 1.00 70.88 80 TYR A O 1
ATOM 586 N N . HIS A 1 81 ? 19.456 -5.629 -7.327 1.00 79.06 81 HIS A N 1
ATOM 587 C CA . HIS A 1 81 ? 20.039 -6.030 -6.054 1.00 79.06 81 HIS A CA 1
ATOM 588 C C . HIS A 1 81 ? 18.926 -6.545 -5.124 1.00 79.06 81 HIS A C 1
ATOM 590 O O . HIS A 1 81 ? 18.173 -5.762 -4.542 1.00 79.06 81 HIS A O 1
ATOM 596 N N . TRP A 1 82 ? 18.810 -7.870 -4.983 1.00 79.56 82 TRP A N 1
ATOM 597 C CA . TRP A 1 82 ? 17.753 -8.539 -4.205 1.00 79.56 82 TRP A CA 1
ATOM 598 C C . TRP A 1 82 ? 17.488 -7.963 -2.800 1.00 79.56 82 TRP A C 1
ATOM 600 O O . TRP A 1 82 ? 16.315 -7.844 -2.438 1.00 79.56 82 TRP A O 1
ATOM 610 N N . PRO A 1 83 ? 18.503 -7.550 -2.007 1.00 83.75 83 PRO A N 1
ATOM 611 C CA . PRO A 1 83 ? 18.254 -6.925 -0.707 1.00 83.75 83 PRO A CA 1
ATOM 612 C C . PRO A 1 83 ? 17.427 -5.638 -0.808 1.00 83.75 83 PRO A C 1
ATOM 614 O O . PRO A 1 83 ? 16.515 -5.424 -0.014 1.00 83.75 83 PRO A O 1
ATOM 617 N N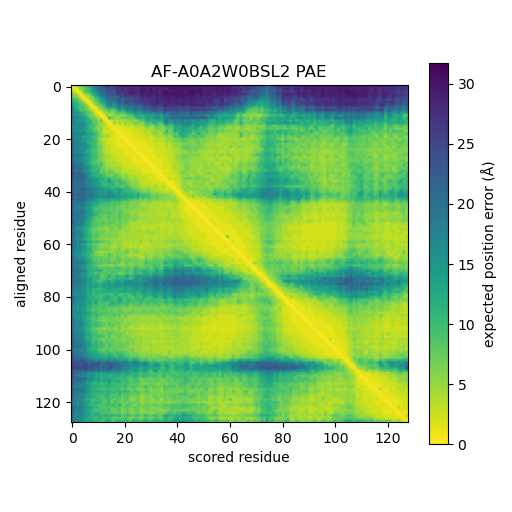 . THR A 1 84 ? 17.703 -4.808 -1.814 1.00 79.81 84 THR A N 1
ATOM 618 C CA . THR A 1 84 ? 16.993 -3.546 -2.055 1.00 79.81 84 THR A CA 1
ATOM 619 C C . THR A 1 84 ? 15.563 -3.808 -2.519 1.00 79.81 84 THR A C 1
ATOM 621 O O . THR A 1 84 ? 14.623 -3.171 -2.047 1.00 79.81 84 THR A O 1
ATOM 624 N N . VAL A 1 85 ? 15.378 -4.817 -3.373 1.00 83.81 85 VAL A N 1
ATOM 625 C CA . VAL A 1 85 ? 14.054 -5.252 -3.836 1.00 83.81 85 VAL A CA 1
ATOM 626 C C . VAL A 1 85 ? 13.182 -5.701 -2.661 1.00 83.81 85 VAL A C 1
ATOM 628 O O . VAL A 1 85 ? 12.032 -5.278 -2.547 1.00 83.81 85 VAL A O 1
ATOM 631 N N . LEU A 1 86 ? 13.726 -6.499 -1.742 1.00 84.88 86 LEU A N 1
ATOM 632 C CA . LEU A 1 86 ? 12.998 -6.940 -0.549 1.00 84.88 86 LEU A CA 1
ATOM 633 C C . LEU A 1 86 ? 12.749 -5.799 0.447 1.00 84.88 86 LEU A C 1
ATOM 635 O O . LEU A 1 86 ? 11.681 -5.743 1.057 1.00 84.88 86 LEU A O 1
ATOM 639 N N . ALA A 1 87 ? 13.689 -4.862 0.591 1.00 85.31 87 ALA A N 1
ATOM 640 C CA . ALA A 1 87 ? 13.485 -3.672 1.412 1.00 85.31 87 ALA A CA 1
ATOM 641 C C . ALA A 1 87 ? 12.323 -2.815 0.879 1.00 85.31 87 ALA A C 1
ATOM 643 O O . ALA A 1 87 ? 11.464 -2.401 1.656 1.00 85.31 87 ALA A O 1
ATOM 644 N N . SER A 1 88 ? 12.231 -2.629 -0.443 1.00 86.06 88 SER A N 1
ATOM 645 C CA . SER A 1 88 ? 11.123 -1.894 -1.069 1.00 86.06 88 SER A CA 1
ATOM 646 C C . SER A 1 88 ? 9.763 -2.575 -0.851 1.00 86.06 88 SER A C 1
ATOM 648 O O . SER A 1 88 ? 8.767 -1.896 -0.605 1.00 86.06 88 SER A O 1
ATOM 650 N N . LEU A 1 89 ? 9.719 -3.916 -0.837 1.00 86.69 89 LEU A N 1
ATOM 651 C CA . LEU A 1 89 ? 8.513 -4.676 -0.498 1.00 86.69 89 LEU A CA 1
ATOM 652 C C . LEU A 1 89 ? 8.065 -4.396 0.942 1.00 86.69 89 LEU A C 1
ATOM 654 O O . LEU A 1 89 ? 6.879 -4.179 1.190 1.00 86.69 89 LEU A O 1
ATOM 658 N N . LEU A 1 90 ? 9.001 -4.365 1.896 1.00 87.69 90 LEU A N 1
ATOM 659 C CA . LEU A 1 90 ? 8.684 -4.035 3.287 1.00 87.69 90 LEU A CA 1
ATOM 660 C C . LEU A 1 90 ? 8.127 -2.614 3.413 1.00 87.69 90 LEU A C 1
ATOM 662 O O . LEU A 1 90 ? 7.113 -2.420 4.083 1.00 87.69 90 LEU A O 1
ATOM 666 N N . VAL A 1 91 ? 8.739 -1.638 2.738 1.00 87.94 91 VAL A N 1
ATOM 667 C CA . VAL A 1 91 ? 8.245 -0.252 2.714 1.00 87.94 91 VAL A CA 1
ATOM 668 C C . VAL A 1 91 ? 6.828 -0.191 2.134 1.00 87.94 91 VAL A C 1
ATOM 670 O O . VAL A 1 91 ? 5.951 0.429 2.739 1.00 87.94 91 VAL A O 1
ATOM 673 N N . ALA A 1 92 ? 6.565 -0.900 1.032 1.00 86.81 92 ALA A N 1
ATOM 674 C CA . ALA A 1 92 ? 5.245 -0.962 0.407 1.00 86.81 92 ALA A CA 1
ATOM 675 C C . ALA A 1 92 ? 4.182 -1.582 1.331 1.00 86.81 92 ALA A C 1
ATOM 677 O O . ALA A 1 92 ? 3.074 -1.050 1.438 1.00 86.81 92 ALA A O 1
ATOM 678 N N . ILE A 1 93 ? 4.506 -2.668 2.043 1.00 88.00 93 ILE A N 1
ATOM 679 C CA . ILE A 1 93 ? 3.600 -3.311 3.011 1.00 88.00 93 ILE A CA 1
ATOM 680 C C . ILE A 1 93 ? 3.317 -2.384 4.199 1.00 88.00 93 ILE A C 1
ATOM 682 O O . ILE A 1 93 ? 2.164 -2.254 4.615 1.00 88.00 93 ILE A O 1
ATOM 686 N N . LEU A 1 94 ? 4.337 -1.715 4.744 1.00 88.25 94 LEU A N 1
ATOM 687 C CA . LEU A 1 94 ? 4.169 -0.807 5.881 1.00 88.25 94 LEU A CA 1
ATOM 688 C C . LEU A 1 94 ? 3.324 0.415 5.509 1.00 88.25 94 LEU A C 1
ATOM 690 O O . LEU A 1 94 ? 2.369 0.738 6.220 1.00 88.25 94 LEU A O 1
ATOM 694 N N . ALA A 1 95 ? 3.615 1.047 4.370 1.00 86.50 95 ALA A N 1
ATOM 695 C CA . ALA A 1 95 ? 2.809 2.146 3.846 1.00 86.50 95 ALA A CA 1
ATOM 696 C C . ALA A 1 95 ? 1.359 1.695 3.597 1.00 86.50 95 ALA A C 1
ATOM 698 O O . ALA A 1 95 ? 0.413 2.401 3.956 1.00 86.50 95 ALA A O 1
ATOM 699 N N . SER A 1 96 ? 1.182 0.481 3.062 1.00 85.94 96 SER A N 1
ATOM 700 C CA . SER A 1 96 ? -0.128 -0.135 2.838 1.00 85.94 96 SER A CA 1
ATOM 701 C C . SER A 1 96 ? -0.905 -0.351 4.127 1.00 85.94 96 SER A C 1
ATOM 703 O O . SER A 1 96 ? -2.090 -0.034 4.191 1.00 85.94 96 SER A O 1
ATOM 705 N N . GLY A 1 97 ? -0.242 -0.828 5.178 1.00 85.50 97 GLY A N 1
ATOM 706 C CA . GLY A 1 97 ? -0.854 -1.011 6.489 1.00 85.50 97 GLY A CA 1
ATOM 707 C C . GLY A 1 97 ? -1.355 0.296 7.092 1.00 85.50 97 GLY A C 1
ATOM 708 O O . GLY A 1 97 ? -2.478 0.338 7.596 1.00 85.50 97 GLY A O 1
ATOM 709 N N . VAL A 1 98 ? -0.575 1.376 6.989 1.00 84.88 98 VAL A N 1
ATOM 710 C CA . VAL A 1 98 ? -0.994 2.705 7.463 1.00 84.88 98 VAL A CA 1
ATOM 711 C C . VAL A 1 98 ? -2.196 3.208 6.666 1.00 84.88 98 VAL A C 1
ATOM 713 O O . VAL A 1 98 ? -3.192 3.620 7.261 1.00 84.88 98 VAL A O 1
ATOM 716 N N . ALA A 1 99 ? -2.150 3.120 5.336 1.00 83.62 99 ALA A N 1
ATOM 717 C CA . ALA A 1 99 ? -3.252 3.548 4.480 1.00 83.62 99 ALA A CA 1
ATOM 718 C C . ALA A 1 99 ? -4.543 2.764 4.759 1.00 83.62 99 ALA A C 1
ATOM 720 O O . ALA A 1 99 ? -5.602 3.369 4.927 1.00 83.62 99 ALA A O 1
ATOM 721 N N . LEU A 1 100 ? -4.454 1.438 4.898 1.00 82.81 100 LEU A N 1
ATOM 722 C CA . LEU A 1 100 ? -5.596 0.572 5.196 1.00 82.81 100 LEU A CA 1
ATOM 723 C C . LEU A 1 100 ? -6.153 0.822 6.602 1.00 82.81 100 LEU A C 1
ATOM 725 O O . LEU A 1 100 ? -7.367 0.847 6.807 1.00 82.81 100 LEU A O 1
ATOM 729 N N . TYR A 1 101 ? -5.277 1.052 7.581 1.00 83.56 101 TYR A N 1
ATOM 730 C CA . TYR A 1 101 ? -5.677 1.403 8.939 1.00 83.56 101 TYR A CA 1
ATOM 731 C C . TYR A 1 101 ? -6.479 2.706 8.958 1.00 83.56 101 TYR A C 1
ATOM 733 O O . TYR A 1 101 ? -7.574 2.752 9.528 1.00 83.56 101 TYR A O 1
ATOM 741 N N . VAL A 1 102 ? -5.977 3.737 8.276 1.00 81.69 102 VAL A N 1
ATOM 742 C CA . VAL A 1 102 ? -6.656 5.028 8.138 1.00 81.69 102 VAL A CA 1
ATOM 743 C C . VAL A 1 102 ? -7.977 4.868 7.379 1.00 81.69 102 VAL A C 1
ATOM 745 O O . VAL A 1 102 ? -9.005 5.351 7.855 1.00 81.69 102 VAL A O 1
ATOM 748 N N . ALA A 1 103 ? -7.991 4.107 6.280 1.00 77.50 103 ALA A N 1
ATOM 749 C CA . ALA A 1 103 ? -9.191 3.840 5.487 1.00 77.50 103 ALA A CA 1
ATOM 750 C C . ALA A 1 103 ? -10.266 3.049 6.251 1.00 77.50 103 ALA A C 1
ATOM 752 O O . ALA A 1 103 ? -11.458 3.278 6.070 1.00 77.50 103 ALA A O 1
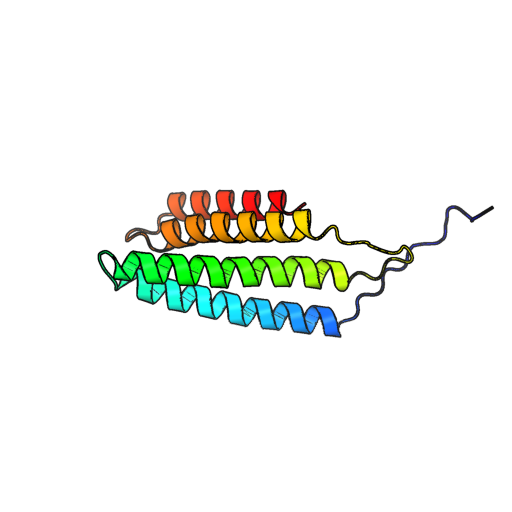ATOM 753 N N . SER A 1 104 ? -9.862 2.162 7.161 1.00 75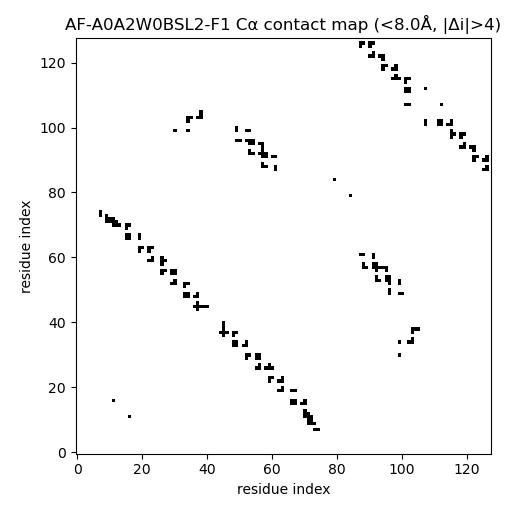.44 104 SER A N 1
ATOM 754 C CA . SER A 1 104 ? -10.778 1.374 7.996 1.00 75.44 104 SER A CA 1
ATOM 755 C C . SER A 1 104 ? -11.383 2.143 9.182 1.00 75.44 104 SER A C 1
ATOM 757 O O . SER A 1 104 ? -12.117 1.573 9.995 1.00 75.44 104 SER A O 1
ATOM 759 N N . SER A 1 105 ? -11.058 3.427 9.337 1.00 75.12 105 SER A N 1
ATOM 760 C CA . SER A 1 105 ? -11.570 4.250 10.434 1.00 75.12 105 SER A CA 1
ATOM 761 C C . SER A 1 105 ? -13.045 4.609 10.212 1.00 75.12 105 SER A C 1
ATOM 763 O O . SER A 1 105 ? -13.442 4.987 9.115 1.00 75.12 105 SER A O 1
ATOM 765 N N . ARG A 1 106 ? -13.872 4.564 11.272 1.00 63.38 106 ARG A N 1
ATOM 766 C CA . ARG A 1 106 ? -15.339 4.803 11.208 1.00 63.38 106 ARG A CA 1
ATOM 767 C C . ARG A 1 106 ? -15.761 6.156 10.608 1.00 63.38 106 ARG A C 1
ATOM 769 O O . ARG A 1 106 ? -16.936 6.333 10.303 1.00 63.38 106 ARG A O 1
ATOM 776 N N . LYS A 1 107 ? -14.845 7.121 10.485 1.00 68.19 107 LYS A N 1
ATOM 777 C CA . LYS A 1 107 ? -15.071 8.425 9.849 1.00 68.19 107 LYS A CA 1
ATOM 778 C C . LYS A 1 107 ? -13.966 8.685 8.825 1.00 68.19 107 LYS A C 1
ATOM 780 O O . LYS A 1 107 ? -12.932 9.256 9.164 1.00 68.19 107 LYS A O 1
ATOM 785 N N . LEU A 1 108 ? -14.196 8.278 7.580 1.00 66.44 108 LEU A N 1
ATOM 786 C CA . LEU A 1 108 ? -13.379 8.684 6.436 1.00 66.44 108 LEU A CA 1
ATOM 787 C C . LEU A 1 108 ? -13.659 10.162 6.120 1.00 66.44 108 LEU A C 1
ATOM 789 O O . LEU A 1 108 ? -14.502 10.499 5.295 1.00 66.44 108 LEU A O 1
ATOM 793 N N . GLY A 1 109 ? -13.000 11.057 6.855 1.00 77.38 109 GLY A N 1
ATOM 794 C CA . GLY A 1 109 ? -12.966 12.482 6.532 1.00 77.38 109 GLY A CA 1
ATOM 795 C C . GLY A 1 109 ? -11.883 12.791 5.497 1.00 77.38 109 GLY A C 1
ATOM 796 O O . GLY A 1 109 ? -10.923 12.035 5.357 1.00 77.38 109 GLY A O 1
ATOM 797 N N . VAL A 1 110 ? -11.985 13.945 4.831 1.00 80.50 110 VAL A N 1
ATOM 798 C CA . VAL A 1 110 ? -10.974 14.427 3.866 1.00 80.50 110 VAL A CA 1
ATOM 799 C C . VAL A 1 110 ? -9.565 14.421 4.474 1.00 80.50 110 VAL A C 1
ATOM 801 O O . VAL A 1 110 ? -8.618 13.999 3.825 1.00 80.50 110 VAL A O 1
ATOM 804 N N . VAL A 1 111 ? -9.426 14.790 5.752 1.00 80.00 111 VAL A N 1
ATOM 805 C CA . VAL A 1 111 ? -8.136 14.766 6.466 1.00 80.00 111 VAL A CA 1
ATOM 806 C C . VAL A 1 111 ? -7.561 13.350 6.574 1.00 80.00 111 VAL A C 1
ATOM 808 O O . VAL A 1 111 ? -6.366 13.171 6.377 1.00 80.00 111 VAL A O 1
ATOM 811 N N . ALA A 1 112 ? -8.394 12.340 6.840 1.00 75.94 112 ALA A N 1
ATOM 812 C CA . ALA A 1 112 ? -7.955 10.945 6.895 1.00 75.94 112 ALA A CA 1
ATOM 813 C C . ALA A 1 112 ? -7.546 10.434 5.502 1.00 75.94 112 ALA A C 1
ATOM 815 O O . ALA A 1 112 ? -6.544 9.743 5.356 1.00 75.94 112 ALA A O 1
ATOM 816 N N . ALA A 1 113 ? -8.276 10.823 4.456 1.00 78.50 113 ALA A N 1
ATOM 817 C CA . ALA A 1 113 ? -7.884 10.498 3.089 1.00 78.50 113 ALA A CA 1
ATOM 818 C C . ALA A 1 113 ? -6.527 11.127 2.724 1.00 78.50 113 ALA A C 1
ATOM 820 O O . ALA A 1 113 ? -5.667 10.438 2.182 1.00 78.50 113 ALA A O 1
ATOM 821 N N . LEU A 1 114 ? -6.307 12.396 3.094 1.00 85.88 114 LEU A N 1
ATOM 822 C CA . LEU A 1 114 ? -5.054 13.113 2.841 1.00 85.88 114 LEU A CA 1
ATOM 823 C C . LEU A 1 114 ? -3.864 12.526 3.612 1.00 85.88 114 LEU A C 1
ATOM 825 O O . LEU A 1 114 ? -2.763 12.419 3.066 1.00 85.88 114 LEU A O 1
ATOM 829 N N . THR A 1 115 ? -4.056 12.123 4.872 1.00 82.50 115 THR A N 1
ATOM 830 C CA . THR A 1 115 ? -2.985 11.463 5.630 1.00 82.50 115 THR A CA 1
ATOM 831 C C . THR A 1 115 ? -2.650 10.113 5.005 1.00 82.50 115 THR A C 1
ATOM 833 O O . THR A 1 115 ? -1.480 9.854 4.729 1.00 82.50 115 THR A O 1
ATOM 836 N N . GLY A 1 116 ? -3.657 9.294 4.684 1.00 82.19 116 GLY A N 1
ATOM 837 C CA . GLY A 1 116 ? -3.469 8.013 3.999 1.00 82.19 116 GLY A CA 1
ATOM 838 C C . GLY A 1 116 ? -2.747 8.149 2.653 1.00 82.19 116 GLY A C 1
ATOM 839 O O . GLY A 1 116 ? -1.790 7.416 2.399 1.00 82.19 116 GLY A O 1
ATOM 840 N N . SER A 1 117 ? -3.139 9.121 1.820 1.00 82.50 117 SER A N 1
ATOM 841 C CA . SER A 1 117 ? -2.505 9.367 0.519 1.00 82.50 117 SER A CA 1
ATOM 842 C C . SER A 1 117 ? -1.064 9.847 0.649 1.00 82.50 117 SER A C 1
ATOM 844 O O . SER A 1 117 ? -0.220 9.432 -0.136 1.00 82.50 117 SER A O 1
ATOM 846 N N . THR A 1 118 ? -0.764 10.684 1.647 1.00 87.25 118 THR A N 1
ATOM 847 C CA . THR A 1 118 ? 0.606 11.167 1.882 1.00 87.25 118 THR A CA 1
ATOM 848 C C . THR A 1 118 ? 1.525 10.010 2.256 1.00 87.25 118 THR A C 1
ATOM 850 O O . THR A 1 118 ? 2.594 9.867 1.676 1.00 87.25 118 THR A O 1
ATOM 853 N N . PHE A 1 119 ? 1.090 9.130 3.162 1.00 83.75 119 PHE A N 1
ATOM 854 C CA . PHE A 1 119 ? 1.869 7.945 3.526 1.00 83.75 119 PHE A CA 1
ATOM 855 C C . PHE A 1 119 ? 2.058 6.979 2.351 1.00 83.75 119 PHE A C 1
ATOM 857 O O . PHE A 1 119 ? 3.157 6.459 2.172 1.00 83.75 119 PHE A O 1
ATOM 864 N N . MET A 1 120 ? 1.023 6.769 1.532 1.00 84.25 120 MET A N 1
ATOM 865 C CA . MET A 1 120 ? 1.130 5.976 0.301 1.00 84.25 120 MET A CA 1
ATOM 866 C C . MET A 1 120 ? 2.133 6.576 -0.684 1.00 84.25 120 MET A C 1
ATOM 868 O O . MET A 1 120 ? 3.011 5.863 -1.158 1.00 84.25 120 MET A O 1
ATOM 872 N N . ALA A 1 121 ? 2.042 7.880 -0.955 1.00 83.38 121 ALA A N 1
ATOM 873 C CA . ALA A 1 121 ? 2.940 8.568 -1.877 1.00 83.38 121 ALA A CA 1
ATOM 874 C C . ALA A 1 121 ? 4.395 8.505 -1.398 1.00 83.38 121 ALA A C 1
ATOM 876 O O . ALA A 1 121 ? 5.282 8.169 -2.178 1.00 83.38 121 ALA A O 1
ATOM 877 N N . THR A 1 122 ? 4.635 8.746 -0.106 1.00 86.44 122 THR A N 1
ATOM 878 C CA . THR A 1 122 ? 5.967 8.613 0.496 1.00 86.44 122 THR A CA 1
ATOM 879 C C . THR A 1 122 ? 6.474 7.173 0.434 1.0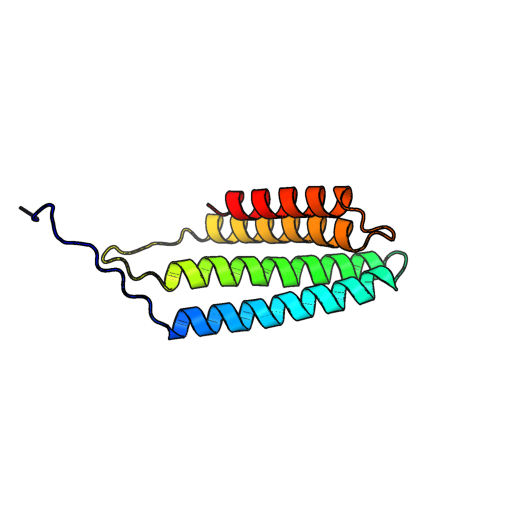0 86.44 122 THR A C 1
ATOM 881 O O . THR A 1 122 ? 7.648 6.954 0.154 1.00 86.44 122 THR A O 1
ATOM 884 N N . GLY A 1 123 ? 5.604 6.185 0.655 1.00 82.19 123 GLY A N 1
ATOM 885 C CA . GLY A 1 123 ? 5.956 4.770 0.543 1.00 82.19 123 GLY A CA 1
ATOM 886 C C . GLY A 1 123 ? 6.384 4.381 -0.869 1.00 82.19 123 GLY A C 1
ATOM 887 O O . GLY A 1 123 ? 7.411 3.732 -1.028 1.00 82.19 123 GLY A O 1
ATOM 888 N N . ILE A 1 124 ? 5.642 4.828 -1.885 1.00 81.50 124 ILE A N 1
ATOM 889 C CA . ILE A 1 124 ? 5.977 4.598 -3.298 1.00 81.50 124 ILE A CA 1
ATOM 890 C C . ILE A 1 124 ? 7.278 5.322 -3.666 1.00 81.50 124 ILE A C 1
ATOM 892 O O . ILE A 1 124 ? 8.133 4.735 -4.320 1.00 81.50 124 ILE A O 1
ATOM 896 N N . ALA A 1 125 ? 7.466 6.566 -3.212 1.00 83.25 125 ALA A N 1
ATOM 897 C CA . ALA A 1 125 ? 8.704 7.310 -3.437 1.00 83.25 125 ALA A CA 1
ATOM 898 C C . ALA A 1 125 ? 9.919 6.619 -2.800 1.00 83.25 125 ALA A C 1
ATOM 900 O O . ALA A 1 125 ? 10.977 6.588 -3.409 1.00 83.25 125 ALA A O 1
ATOM 901 N N . GLY A 1 126 ? 9.760 6.025 -1.614 1.00 80.44 126 GLY A N 1
ATOM 902 C CA . GLY A 1 126 ? 10.820 5.276 -0.933 1.00 80.44 126 GLY A CA 1
ATOM 903 C C . GLY A 1 126 ? 11.167 3.923 -1.564 1.00 80.44 126 GLY A C 1
ATOM 904 O O . GLY A 1 126 ? 12.082 3.259 -1.083 1.00 80.44 126 GLY A O 1
ATOM 905 N N . MET A 1 127 ? 10.444 3.484 -2.601 1.00 81.06 127 MET A N 1
ATOM 906 C CA . MET A 1 127 ? 10.827 2.311 -3.396 1.00 81.06 127 MET A CA 1
ATOM 907 C C . MET A 1 127 ? 11.920 2.627 -4.431 1.00 81.06 127 MET A C 1
ATOM 909 O O . MET A 1 127 ? 12.510 1.689 -4.970 1.00 81.06 127 MET A O 1
ATOM 913 N N . HIS A 1 128 ? 12.180 3.914 -4.692 1.00 74.81 128 HIS A N 1
ATOM 914 C CA . HIS A 1 128 ? 13.229 4.424 -5.576 1.00 74.81 128 HIS A CA 1
ATOM 915 C C . HIS A 1 128 ? 14.445 4.908 -4.780 1.00 74.81 128 HIS A C 1
ATOM 917 O O . HIS A 1 128 ? 15.573 4.679 -5.271 1.00 74.81 128 HIS A O 1
#

Radius of gyration: 17.97 Å; Cα contacts (8 Å, |Δi|>4): 135; chains: 1; bounding box: 50×25×50 Å

Secondary structure (DSSP, 8-state):
---TT------B-HHHHHHHHHHHHHHHHHHHHHHHHHHH--HHHHHHHHHHHHHHHHHHHHHHHHHHHHHB--SS-----HHHHHHHHHHHHHHHHHHHHHHTSS---HHHHHHHHHHHHHHHHTT-

Sequence (128 aa):
MISANTALTGSYELGEVARS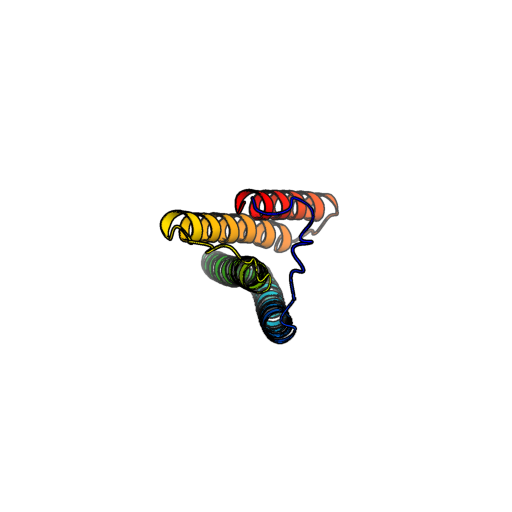VLIAIVASYAALDLTGRVTAASGRVRLAWLSGGAIAMGIGIWAMHFEGMLALRLPVPVEYHWPTVLASLLVAILASGVALYVASSRKLGVVAALTGSTFMATGIAGMH

Mean predicted aligned error: 8.97 Å

Solvent-accessible surface area (backbone atoms only — not comparable to full-atom values): 6798 Å² total; per-residue (Å²): 134,84,70,97,74,71,75,81,77,62,54,70,49,64,69,46,53,52,50,28,52,53,46,41,52,54,22,50,51,51,32,54,55,29,40,57,51,27,58,74,40,63,72,71,58,19,51,52,34,43,52,52,25,10,46,47,32,6,51,25,56,40,50,33,53,52,42,52,56,65,26,53,50,61,103,59,94,82,81,81,59,64,70,59,57,53,50,29,36,50,41,28,22,53,23,30,35,52,28,49,55,44,66,42,38,99,70,79,42,72,68,45,52,50,52,25,50,49,44,39,52,52,23,60,58,67,58,110

Foldseek 3Di:
DPDPPPPQPWDFPVVLVVVLVVLLVVLVVLLVVLLVQLLVDDDPSNVVSLLVNLLSNLVSLLSSVVSVVVRGDGPDDDDDDVVLSVVLSVLSSVLSSQLSVLSSDPDPDPVSNVVSVVSNVVSSVSSD

Nearest PDB structures (foldseek):
  8ugj-assembly1_4C  TM=4.531E-01  e=4.106E+00  Sus scrofa
  4u5a-assembly1_A  TM=3.194E-01  e=5.389E+00  Plasmodium berghei
  6y06-assembly1_A  TM=3.440E-01  e=8.793E+00  synthetic construct
  2hfi-assembly1_A  TM=2.626E-01  e=7.469E+00  Bacillus subtilis

pLDDT: mean 76.89, std 10.46, range [38.94, 88.25]